Protein AF-A0A4R2MP18-F1 (afdb_monomer)

Secondary structure (DSSP, 8-state):
----HHHHHHHHHHHHHHHHHHHHHHHHHHHHHHHHHHHHIIIIIIIIHHHHHHHHHHHHHHHHHHHHHHT-SSHHHHHHHHHHHHHHHHHHHHHHHHHGGG--SHHHHHHHHHHHHHHHHHHHHHHHHHH-

Radius of gyration: 30.01 Å; Cα contacts (8 Å, |Δi|>4): 71; chains: 1; bounding box: 60×31×96 Å

Foldseek 3Di:
DPDDPVVVVVVVVVVVVVVVVVVVVVVVVVVVVVVVVVCLCCCQVPLLVVLVVQLVVLVVLLVVLLVQLVVPPDPVSNVVSVVSNVVSLVSNVVSLVSNQVSQPDPVSNVVSVVVVVVSVVVVVVSVVSSVD

InterPro domains:
  IPR024478 Chemotaxis methyl-accepting receptor HlyB-like, 4HB MCP domain [PF12729] (2-128)

Mean predicted aligned error: 12.17 Å

Organism: Rubrivivax gelatinosus (NCBI:txid28068)

Nearest PDB structures (foldseek):
  4wpe-assembly1_A-2  TM=6.134E-01  e=4.204E+00  Saccharomyces cerevisiae S288C
  7a0g-assembly1_EEE  TM=5.199E-01  e=4.711E+00  Serratia marcescens
  4mu6-assembly1_A  TM=3.085E-01  e=2.821E+00  Legionella pneumophila subsp. pneumophila str. Philadelphia 1
  6grj-assembly1_C  TM=3.348E-01  e=6.264E+00  Aeromonas hydrophila
  6grj-assembly1_E  TM=3.328E-01  e=7.868E+00  Aeromonas hydrophila

Structure (mmCIF, N/CA/C/O backbone):
data_AF-A0A4R2MP18-F1
#
_entry.id   AF-A0A4R2MP18-F1
#
loop_
_atom_site.group_PDB
_atom_site.id
_atom_site.type_symbol
_atom_site.label_atom_id
_atom_site.label_alt_id
_atom_site.label_comp_id
_atom_site.label_asym_id
_atom_site.label_entity_id
_atom_site.label_seq_id
_atom_site.pdbx_PDB_ins_code
_atom_site.Cartn_x
_atom_site.Cartn_y
_atom_site.Cartn_z
_atom_site.occupancy
_atom_site.B_iso_or_equiv
_atom_site.auth_seq_id
_atom_site.auth_comp_id
_atom_site.auth_asym_id
_atom_site.auth_atom_id
_atom_site.pdbx_PDB_model_num
ATOM 1 N N . MET A 1 1 ? 38.652 8.175 -68.546 1.00 51.78 1 MET A N 1
ATOM 2 C CA . MET A 1 1 ? 38.075 9.471 -68.119 1.00 51.78 1 MET A CA 1
ATOM 3 C C . MET A 1 1 ? 38.685 9.843 -66.765 1.00 51.78 1 MET A C 1
ATOM 5 O O . MET A 1 1 ? 38.401 9.163 -65.790 1.00 51.78 1 MET A O 1
ATOM 9 N N . LYS A 1 2 ? 39.615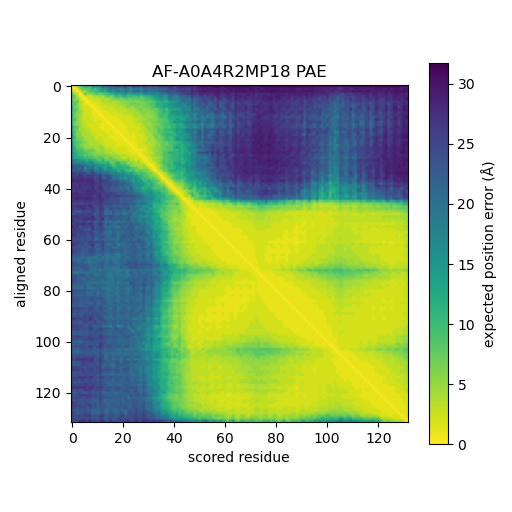 10.815 -66.696 1.00 57.72 2 LYS A N 1
ATOM 10 C CA . LYS A 1 2 ? 40.243 11.230 -65.422 1.00 57.72 2 LYS A CA 1
ATOM 11 C C . LYS A 1 2 ? 39.177 11.931 -64.573 1.00 57.72 2 LYS A C 1
ATOM 13 O O . LYS A 1 2 ? 38.699 12.992 -64.967 1.00 57.72 2 LYS A O 1
ATOM 18 N N . MET A 1 3 ? 38.759 11.326 -63.461 1.00 60.91 3 MET A N 1
ATOM 19 C CA . MET A 1 3 ? 37.788 11.963 -62.569 1.00 60.91 3 MET A CA 1
ATOM 20 C C . MET A 1 3 ? 38.391 13.246 -61.994 1.00 60.91 3 MET A C 1
ATOM 22 O O . MET A 1 3 ? 39.539 13.249 -61.547 1.00 60.91 3 MET A O 1
ATOM 26 N N . LYS A 1 4 ? 37.623 14.341 -62.019 1.00 72.88 4 LYS A N 1
ATOM 27 C CA . LYS A 1 4 ? 38.039 15.606 -61.409 1.00 72.88 4 LYS A CA 1
ATOM 28 C C . LYS A 1 4 ? 38.251 15.369 -59.912 1.00 72.88 4 LYS A C 1
ATOM 30 O O . LYS A 1 4 ? 37.446 14.689 -59.277 1.00 72.88 4 LYS A O 1
ATOM 35 N N . LEU A 1 5 ? 39.319 15.938 -59.354 1.00 76.88 5 LEU A N 1
ATOM 36 C CA . LEU A 1 5 ? 39.692 15.805 -57.939 1.00 76.88 5 LEU A CA 1
ATOM 37 C C . LEU A 1 5 ? 38.499 16.072 -56.997 1.00 76.88 5 LEU A C 1
ATOM 39 O O . LEU A 1 5 ? 38.290 15.335 -56.037 1.00 76.88 5 LEU A O 1
ATOM 43 N N . ALA A 1 6 ? 37.650 17.038 -57.361 1.00 75.56 6 ALA A N 1
ATOM 44 C CA . ALA A 1 6 ? 36.400 17.363 -56.679 1.00 75.56 6 ALA A CA 1
ATOM 45 C C . ALA A 1 6 ? 35.420 16.178 -56.558 1.00 75.56 6 ALA A C 1
ATOM 47 O O . ALA A 1 6 ? 34.845 15.970 -55.496 1.00 75.56 6 ALA A O 1
ATOM 48 N N . THR A 1 7 ? 35.253 15.357 -57.601 1.00 82.38 7 THR A N 1
ATOM 49 C CA . THR A 1 7 ? 34.341 14.199 -57.570 1.00 82.38 7 THR A CA 1
ATOM 50 C C . THR A 1 7 ? 34.864 13.094 -56.654 1.00 82.38 7 THR A C 1
ATOM 52 O O . THR A 1 7 ? 34.085 12.439 -55.966 1.00 82.38 7 THR A O 1
ATOM 55 N N . LYS A 1 8 ? 36.190 12.919 -56.587 1.00 78.81 8 LYS A N 1
ATOM 56 C CA . LYS A 1 8 ? 36.826 11.947 -55.689 1.00 78.81 8 LYS A CA 1
ATOM 57 C C . LYS A 1 8 ? 36.649 12.351 -54.221 1.00 78.81 8 LYS A C 1
ATOM 59 O O . LYS A 1 8 ? 36.237 11.524 -53.413 1.00 78.81 8 LYS A O 1
ATOM 64 N N . LEU A 1 9 ? 36.882 13.626 -53.900 1.00 84.75 9 LEU A N 1
ATOM 65 C CA . LEU A 1 9 ? 36.658 14.187 -52.560 1.00 84.75 9 LEU A CA 1
ATOM 66 C C . LEU A 1 9 ? 35.185 14.111 -52.139 1.00 84.75 9 LEU A C 1
ATOM 68 O O . LEU A 1 9 ? 34.892 13.656 -51.036 1.00 84.75 9 LEU A O 1
ATOM 72 N N . LEU A 1 10 ? 34.262 14.472 -53.036 1.00 87.94 10 LEU A N 1
ATOM 73 C CA . LEU A 1 10 ? 32.827 14.422 -52.755 1.00 87.94 10 LEU A CA 1
ATOM 74 C C . LEU A 1 10 ? 32.342 12.988 -52.485 1.00 87.94 10 LEU A C 1
ATOM 76 O O . LEU A 1 10 ? 31.563 12.773 -51.561 1.00 87.94 10 LEU A O 1
ATOM 80 N N . SER A 1 11 ? 32.845 11.995 -53.228 1.00 82.25 11 SER A N 1
ATOM 81 C CA . SER A 1 11 ? 32.492 10.583 -52.999 1.00 82.25 11 SER A CA 1
ATOM 82 C C . SER A 1 11 ? 32.951 10.062 -51.629 1.00 82.25 11 SER A C 1
ATOM 84 O O . SER A 1 11 ? 32.215 9.331 -50.963 1.00 82.25 11 SER A O 1
ATOM 86 N N . GLY A 1 12 ? 34.135 10.485 -51.170 1.00 85.38 12 GLY A N 1
ATOM 87 C CA . GLY A 1 12 ? 34.644 10.135 -49.844 1.00 85.38 12 GLY A CA 1
ATOM 88 C C . GLY A 1 12 ? 33.819 10.776 -48.731 1.00 85.38 12 GLY A C 1
ATOM 89 O O . GLY A 1 12 ? 33.447 10.103 -47.773 1.00 85.38 12 GLY A O 1
ATOM 90 N N . PHE A 1 13 ? 33.457 12.050 -48.896 1.00 90.12 13 PHE A N 1
ATOM 91 C CA . PHE A 1 13 ? 32.622 12.768 -47.936 1.00 90.12 13 PHE A CA 1
ATOM 92 C C . PHE A 1 13 ? 31.234 12.130 -47.782 1.00 90.12 13 PHE A C 1
ATOM 94 O O . PHE A 1 13 ? 30.809 11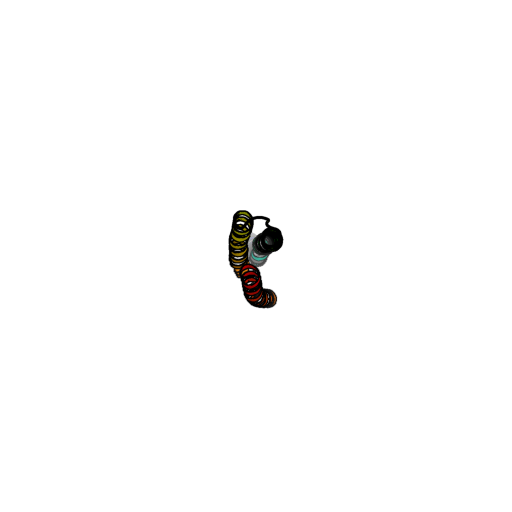.848 -46.665 1.00 90.12 13 PHE A O 1
ATOM 101 N N . ILE A 1 14 ? 30.568 11.807 -48.896 1.00 91.25 14 ILE A N 1
ATOM 102 C CA . ILE A 1 14 ? 29.256 11.140 -48.883 1.00 91.25 14 ILE A CA 1
ATOM 103 C C . ILE A 1 14 ? 29.332 9.784 -48.172 1.00 91.25 14 ILE A C 1
ATOM 105 O O . ILE A 1 14 ? 28.439 9.446 -47.397 1.00 91.25 14 ILE A O 1
ATOM 109 N N . SER A 1 15 ? 30.412 9.030 -48.387 1.00 84.94 15 SER A N 1
ATOM 110 C CA . SER A 1 15 ? 30.611 7.732 -47.733 1.00 84.94 15 SER A CA 1
ATOM 111 C C . SER A 1 15 ? 30.709 7.874 -46.209 1.00 84.94 15 SER A C 1
ATOM 113 O O . SER A 1 15 ? 30.078 7.116 -45.477 1.00 84.94 15 SER A O 1
ATOM 115 N N . ILE A 1 16 ? 31.435 8.883 -45.717 1.00 88.56 16 ILE A N 1
ATOM 116 C CA . ILE A 1 16 ? 31.552 9.167 -44.278 1.00 88.56 16 ILE A CA 1
ATOM 117 C C . ILE A 1 16 ? 30.208 9.630 -43.701 1.00 88.56 16 ILE A C 1
ATOM 119 O O . ILE A 1 16 ? 29.804 9.159 -42.639 1.00 88.56 16 ILE A O 1
ATOM 123 N N . CYS A 1 17 ? 29.480 10.498 -44.408 1.00 90.31 17 CYS A N 1
ATOM 124 C CA . CYS A 1 17 ? 28.145 10.928 -43.992 1.00 90.31 17 CYS A CA 1
ATOM 125 C C . CYS A 1 17 ? 27.163 9.754 -43.892 1.00 90.31 17 CYS A C 1
ATOM 127 O O . CYS A 1 17 ? 26.394 9.688 -42.936 1.00 90.31 17 CYS A O 1
ATOM 129 N N . ALA A 1 18 ? 27.208 8.808 -44.834 1.00 88.69 18 ALA A N 1
ATOM 130 C CA . ALA A 1 18 ? 26.364 7.616 -44.805 1.00 88.69 18 ALA A CA 1
ATOM 131 C C . ALA A 1 18 ? 26.669 6.726 -43.588 1.00 88.69 18 ALA A C 1
ATOM 133 O O . ALA A 1 18 ? 25.750 6.278 -42.905 1.00 88.69 18 ALA A O 1
ATOM 134 N N . LEU A 1 19 ? 27.951 6.528 -43.266 1.00 87.00 19 LEU A N 1
ATOM 135 C CA . LEU A 1 19 ? 28.359 5.807 -42.057 1.00 87.00 19 LEU A CA 1
ATOM 136 C C . LEU A 1 19 ? 27.893 6.534 -40.786 1.00 87.00 19 LEU A C 1
ATOM 138 O O . LEU A 1 19 ? 27.343 5.904 -39.884 1.00 87.00 19 LEU A O 1
ATOM 142 N N . GLY A 1 20 ? 28.035 7.862 -40.740 1.00 85.81 20 GLY A N 1
ATOM 143 C CA . GLY A 1 20 ? 27.530 8.691 -39.643 1.00 85.81 20 GLY A CA 1
ATOM 144 C C . GLY A 1 20 ? 26.013 8.586 -39.465 1.00 85.81 20 GLY A C 1
ATOM 145 O O . GLY A 1 20 ? 25.536 8.473 -38.337 1.00 85.81 20 GLY A O 1
ATOM 146 N N . ALA A 1 21 ? 25.252 8.550 -40.561 1.00 87.69 21 ALA A N 1
ATOM 147 C CA . ALA A 1 21 ? 23.803 8.369 -40.537 1.00 87.69 21 ALA A CA 1
ATOM 148 C C . ALA A 1 21 ? 23.397 6.986 -40.004 1.00 87.69 21 ALA A C 1
ATOM 150 O O . ALA A 1 21 ? 22.470 6.893 -39.202 1.00 87.69 21 ALA A O 1
ATOM 151 N N . LEU A 1 22 ? 24.115 5.922 -40.384 1.00 84.94 22 LEU A N 1
ATOM 152 C CA . LEU A 1 22 ? 23.876 4.569 -39.871 1.00 84.94 22 LEU A CA 1
ATOM 153 C C . LEU A 1 22 ? 24.138 4.481 -38.364 1.00 84.94 22 LEU A C 1
ATOM 155 O O . LEU A 1 22 ? 23.288 3.990 -37.622 1.00 84.94 22 LEU A O 1
ATOM 159 N N . VAL A 1 23 ? 25.276 5.005 -37.899 1.00 82.44 23 VAL A N 1
ATOM 160 C CA . VAL A 1 23 ? 25.614 5.037 -36.466 1.00 82.44 23 VAL A CA 1
ATOM 161 C C . VAL A 1 23 ? 24.617 5.898 -35.688 1.00 82.44 23 VAL A C 1
ATOM 163 O O . VAL A 1 23 ? 24.175 5.494 -34.615 1.00 82.44 23 VAL A O 1
ATOM 166 N N . SER A 1 24 ? 24.192 7.037 -36.241 1.00 79.12 24 SER A N 1
ATOM 167 C CA . SER A 1 24 ? 23.171 7.898 -35.625 1.00 79.12 24 SER A CA 1
ATOM 168 C C . SER A 1 24 ? 21.812 7.200 -35.543 1.00 79.12 24 SER A C 1
ATOM 170 O O . SER A 1 24 ? 21.149 7.279 -34.515 1.00 79.12 24 SER A O 1
ATOM 172 N N . ALA A 1 25 ? 21.406 6.459 -36.579 1.00 78.69 25 ALA A N 1
ATOM 173 C CA . ALA A 1 25 ? 20.165 5.688 -36.574 1.00 78.69 25 ALA A CA 1
ATOM 174 C C . ALA A 1 25 ? 20.190 4.555 -35.534 1.00 78.69 25 ALA A C 1
ATOM 176 O O . ALA A 1 25 ? 19.200 4.345 -34.833 1.00 78.69 25 ALA A O 1
ATOM 177 N N . VAL A 1 26 ? 21.321 3.853 -35.398 1.00 77.69 26 VAL A N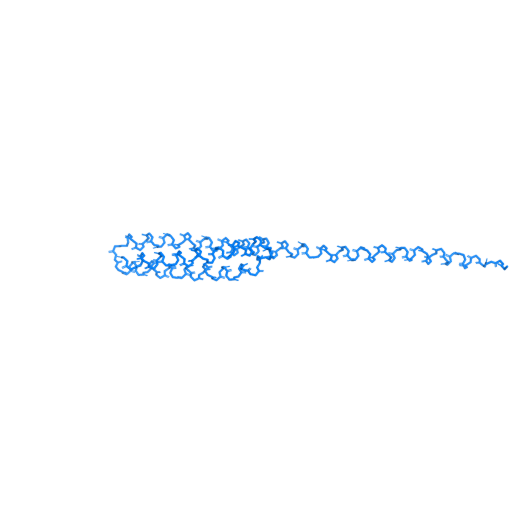 1
ATOM 178 C CA . VAL A 1 26 ? 21.519 2.849 -34.341 1.00 77.69 26 VAL A CA 1
ATOM 179 C C . VAL A 1 26 ? 21.505 3.510 -32.962 1.00 77.69 26 VAL A C 1
ATOM 181 O O . VAL A 1 26 ? 20.817 3.023 -32.073 1.00 77.69 26 VAL A O 1
ATOM 184 N N . GLY A 1 27 ? 22.182 4.649 -32.793 1.00 70.44 27 GLY A N 1
ATOM 185 C CA . GLY A 1 27 ? 22.189 5.418 -31.548 1.00 70.44 27 GLY A CA 1
ATOM 186 C C . GLY A 1 27 ? 20.792 5.877 -31.127 1.00 70.44 27 GLY A C 1
ATOM 187 O O . GLY A 1 27 ? 20.413 5.677 -29.977 1.00 70.44 27 GLY A O 1
ATOM 188 N N . ILE A 1 28 ? 19.998 6.417 -32.058 1.00 73.88 28 ILE A N 1
ATOM 189 C CA . ILE A 1 28 ? 18.606 6.831 -31.817 1.00 73.88 28 ILE A CA 1
ATOM 190 C C . ILE A 1 28 ? 17.733 5.624 -31.466 1.00 73.88 28 ILE A C 1
ATOM 192 O O . ILE A 1 28 ? 16.967 5.696 -30.509 1.00 73.88 28 ILE A O 1
ATOM 196 N N . ARG A 1 29 ? 17.866 4.501 -32.188 1.00 67.94 29 ARG A N 1
ATOM 197 C CA . ARG A 1 29 ? 17.128 3.270 -31.863 1.00 67.94 29 ARG A CA 1
ATOM 198 C C . ARG A 1 29 ? 17.475 2.753 -30.470 1.00 67.94 29 ARG A C 1
ATOM 200 O O . ARG A 1 29 ? 16.571 2.387 -29.738 1.00 67.94 29 ARG A O 1
ATOM 207 N N . ASN A 1 30 ? 18.751 2.771 -30.090 1.00 59.19 30 ASN A N 1
ATOM 208 C CA . ASN A 1 30 ? 19.190 2.301 -28.778 1.00 59.19 30 ASN A CA 1
ATOM 209 C C . ASN A 1 30 ? 18.773 3.262 -27.648 1.00 59.19 30 ASN A C 1
ATOM 211 O O . ASN A 1 30 ? 18.404 2.818 -26.566 1.00 59.19 30 ASN A O 1
ATOM 215 N N . MET A 1 31 ? 18.770 4.575 -27.906 1.00 55.25 31 MET A N 1
ATOM 216 C CA . MET A 1 31 ? 18.235 5.587 -26.987 1.00 55.25 31 MET A CA 1
ATOM 217 C C . MET A 1 31 ? 16.712 5.492 -26.829 1.00 55.25 31 MET A C 1
ATOM 219 O O . MET A 1 31 ? 16.217 5.689 -25.723 1.00 55.25 31 MET A O 1
ATOM 223 N N . ALA A 1 32 ? 15.975 5.120 -27.882 1.00 55.84 32 ALA A N 1
ATOM 224 C CA . ALA A 1 32 ? 14.538 4.855 -27.795 1.00 55.84 32 ALA A CA 1
ATOM 225 C C . ALA A 1 32 ? 14.229 3.653 -26.882 1.00 55.84 32 ALA A C 1
ATOM 227 O O . ALA A 1 32 ? 13.270 3.706 -26.119 1.00 55.84 32 ALA A O 1
ATOM 228 N N . THR A 1 33 ? 15.082 2.621 -26.873 1.00 52.38 33 THR A N 1
ATOM 229 C CA . THR A 1 33 ? 14.975 1.495 -25.928 1.00 52.38 33 THR A CA 1
ATOM 230 C C . THR A 1 33 ? 15.382 1.877 -24.495 1.00 52.38 33 THR A C 1
ATOM 232 O O . THR A 1 33 ? 14.853 1.318 -23.540 1.00 52.38 33 THR A O 1
ATOM 235 N N . MET A 1 34 ? 16.300 2.838 -24.313 1.00 46.16 34 MET A N 1
ATOM 236 C CA . MET A 1 34 ? 16.704 3.335 -22.982 1.00 46.16 34 MET A CA 1
ATOM 237 C C . MET A 1 34 ? 15.699 4.311 -22.354 1.00 46.16 34 MET A C 1
ATOM 239 O O . MET A 1 34 ? 15.622 4.401 -21.129 1.00 46.16 34 MET A O 1
ATOM 243 N N . HIS A 1 35 ? 14.913 5.033 -23.156 1.00 45.97 35 HIS A N 1
ATOM 244 C CA . HIS A 1 35 ? 13.871 5.920 -22.630 1.00 45.97 35 HIS A CA 1
ATOM 245 C C . HIS A 1 35 ? 12.786 5.124 -21.883 1.00 45.97 35 HIS A C 1
ATOM 247 O O . HIS A 1 35 ? 12.280 5.562 -20.854 1.00 45.97 35 HIS A O 1
ATOM 253 N N . GLU A 1 36 ? 12.538 3.884 -22.313 1.00 50.12 36 GLU A N 1
ATOM 254 C CA . GLU A 1 36 ? 11.619 2.964 -21.646 1.00 50.12 36 GLU A CA 1
ATOM 255 C C . GLU A 1 36 ? 12.127 2.473 -20.277 1.00 50.12 36 GLU A C 1
ATOM 257 O O . GLU A 1 36 ? 11.312 2.077 -19.453 1.00 50.12 36 GLU A O 1
ATOM 262 N N . SER A 1 37 ? 13.436 2.498 -19.980 1.00 48.31 37 SER A N 1
ATOM 263 C CA . SER A 1 37 ? 13.956 2.022 -18.684 1.00 48.31 37 SER A CA 1
ATOM 264 C C . SER A 1 37 ? 13.971 3.097 -17.591 1.00 48.31 37 SER A C 1
ATOM 266 O O . SER A 1 37 ? 13.874 2.757 -16.413 1.00 48.31 37 SER A O 1
ATOM 268 N N . THR A 1 38 ? 14.035 4.383 -17.956 1.00 45.97 38 THR A N 1
ATOM 269 C CA . THR A 1 38 ? 14.085 5.495 -16.984 1.00 45.97 38 THR A CA 1
ATOM 270 C C . THR A 1 38 ? 12.694 5.861 -16.462 1.00 45.97 38 THR A C 1
ATOM 272 O O . THR A 1 38 ? 12.508 5.974 -15.250 1.00 45.97 38 THR A O 1
ATOM 275 N N . ASP A 1 39 ? 11.695 5.940 -17.347 1.00 51.09 39 ASP A N 1
ATOM 276 C CA . ASP A 1 39 ? 10.295 6.145 -16.942 1.00 51.09 39 ASP A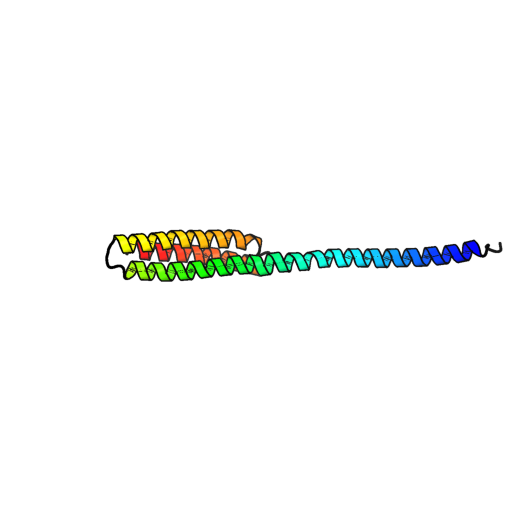 CA 1
ATOM 277 C C . ASP A 1 39 ? 9.740 4.914 -16.219 1.00 51.09 39 ASP A C 1
ATOM 279 O O . ASP A 1 39 ? 8.986 5.032 -15.252 1.00 51.09 39 ASP A O 1
ATOM 283 N N . ARG A 1 40 ? 10.182 3.715 -16.623 1.00 53.16 40 ARG A N 1
ATOM 284 C CA . ARG A 1 40 ? 9.835 2.473 -15.933 1.00 53.16 40 ARG A CA 1
ATOM 285 C C . ARG A 1 40 ? 10.427 2.451 -14.520 1.00 53.16 40 ARG A C 1
ATOM 287 O O . ARG A 1 40 ? 9.688 2.143 -13.602 1.00 53.16 40 ARG A O 1
ATOM 294 N N . MET A 1 41 ? 11.669 2.886 -14.291 1.00 52.94 41 MET A N 1
ATOM 295 C CA . MET A 1 41 ? 12.215 3.024 -12.926 1.00 52.94 41 MET A CA 1
ATOM 296 C C . MET A 1 41 ? 11.436 4.030 -12.064 1.00 52.94 41 MET A C 1
ATOM 298 O O . MET A 1 41 ? 11.095 3.727 -10.925 1.00 52.94 41 MET A O 1
ATOM 302 N N . TYR A 1 42 ? 11.126 5.224 -12.577 1.00 51.03 42 TYR A N 1
ATOM 303 C CA . TYR A 1 42 ? 10.435 6.241 -11.773 1.00 51.03 42 TYR A CA 1
ATOM 304 C C . TYR A 1 42 ? 8.980 5.850 -11.465 1.00 51.03 42 TYR A C 1
ATOM 306 O O . TYR A 1 42 ? 8.547 5.898 -10.313 1.00 51.03 42 TYR A O 1
ATOM 314 N N . SER A 1 43 ? 8.219 5.420 -12.473 1.00 54.75 43 SER A N 1
ATOM 315 C CA . SER A 1 43 ? 6.805 5.079 -12.298 1.00 54.75 43 SER A CA 1
ATOM 316 C C . SER A 1 43 ? 6.582 3.704 -11.664 1.00 54.75 43 SER A C 1
ATOM 318 O O . SER A 1 43 ? 5.637 3.561 -10.894 1.00 54.75 43 SER A O 1
ATOM 320 N N . PHE A 1 44 ? 7.423 2.698 -11.930 1.00 59.28 44 PHE A N 1
ATOM 321 C CA . PHE A 1 44 ? 7.255 1.377 -11.310 1.00 59.28 44 PHE A CA 1
ATOM 322 C C . PHE A 1 44 ? 7.857 1.324 -9.911 1.00 59.28 44 PHE A C 1
ATOM 324 O O . PHE A 1 44 ? 7.155 0.937 -8.974 1.00 59.28 44 PHE A O 1
ATOM 331 N N . ASP A 1 45 ? 9.113 1.743 -9.740 1.00 62.38 45 ASP A N 1
ATOM 332 C CA . ASP A 1 45 ? 9.800 1.510 -8.468 1.00 62.38 45 ASP A CA 1
ATOM 333 C C . ASP A 1 45 ? 9.435 2.543 -7.408 1.00 62.38 45 ASP A C 1
ATOM 335 O O . ASP A 1 45 ? 9.415 2.189 -6.237 1.00 62.38 45 ASP A O 1
ATOM 339 N N . LEU A 1 46 ? 9.114 3.796 -7.757 1.00 69.19 46 LEU A N 1
ATOM 340 C CA . LEU A 1 46 ? 8.754 4.795 -6.739 1.00 69.19 46 LEU A CA 1
ATOM 341 C C . LEU A 1 46 ? 7.252 4.864 -6.483 1.00 69.19 46 LEU A C 1
ATOM 343 O O . LEU A 1 46 ? 6.856 4.856 -5.320 1.00 69.19 46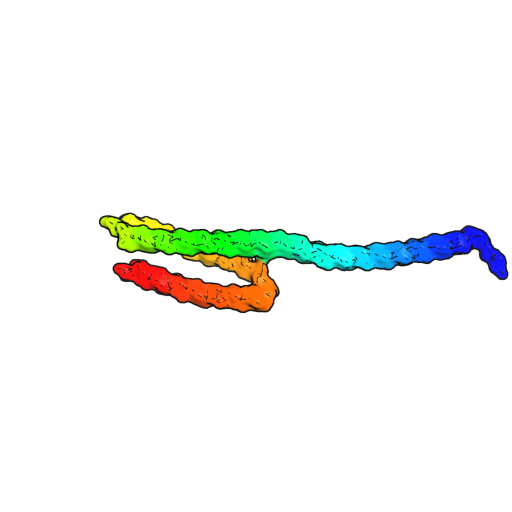 LEU A O 1
ATOM 347 N N . LEU A 1 47 ? 6.402 4.905 -7.514 1.00 77.00 47 LEU A N 1
ATOM 348 C CA . LEU A 1 47 ? 4.948 4.968 -7.294 1.00 77.00 47 LEU A CA 1
ATOM 349 C C . LEU A 1 47 ? 4.389 3.617 -6.839 1.00 77.00 47 LEU A C 1
ATOM 351 O O . LEU A 1 47 ? 3.618 3.577 -5.881 1.00 77.00 47 LEU A O 1
ATOM 355 N N . GLY A 1 48 ? 4.826 2.509 -7.449 1.00 78.81 48 GLY A N 1
ATOM 356 C CA . GLY A 1 48 ? 4.425 1.162 -7.031 1.00 78.81 48 GLY A CA 1
ATOM 357 C C . GLY A 1 48 ? 4.830 0.873 -5.586 1.00 78.81 48 GLY A C 1
ATOM 358 O O . GLY A 1 48 ? 4.005 0.428 -4.781 1.00 78.81 48 GLY A O 1
ATOM 359 N N . LEU A 1 49 ? 6.069 1.217 -5.218 1.00 81.88 49 LEU A N 1
ATOM 360 C CA . LEU A 1 49 ? 6.550 1.113 -3.840 1.00 81.88 49 LEU A CA 1
ATOM 361 C C . LEU A 1 49 ? 5.821 2.070 -2.896 1.00 81.88 49 LEU A C 1
ATOM 363 O O . LEU A 1 49 ? 5.476 1.668 -1.788 1.00 81.88 49 LEU A O 1
ATOM 367 N N . SER A 1 50 ? 5.573 3.312 -3.315 1.00 84.62 50 SER A N 1
ATOM 368 C CA . SER A 1 50 ? 4.865 4.310 -2.509 1.00 84.62 50 SER A CA 1
ATOM 369 C C . SER A 1 50 ? 3.456 3.834 -2.163 1.00 84.62 50 SER A C 1
ATOM 371 O O . SER A 1 50 ? 3.126 3.720 -0.985 1.00 84.62 50 SER A O 1
ATOM 373 N N . HIS A 1 51 ? 2.657 3.439 -3.157 1.00 87.69 51 HIS A N 1
ATOM 374 C CA . HIS A 1 51 ? 1.304 2.929 -2.925 1.00 87.69 51 HIS A CA 1
ATOM 375 C C . HIS A 1 51 ? 1.305 1.655 -2.073 1.00 87.69 51 HIS A C 1
ATOM 377 O O . HIS A 1 51 ? 0.504 1.527 -1.148 1.00 87.69 51 HIS A O 1
ATOM 383 N N . THR A 1 52 ? 2.248 0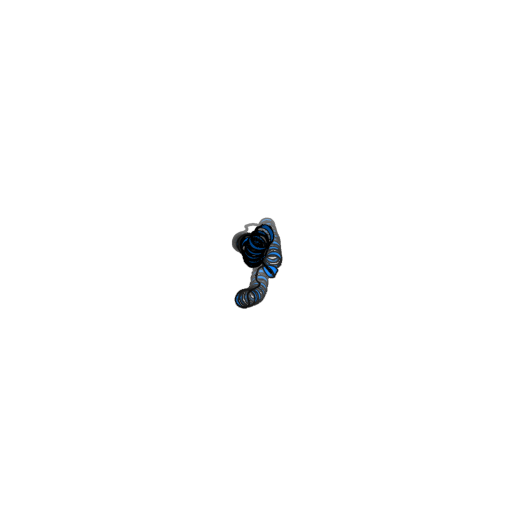.739 -2.312 1.00 87.31 52 THR A N 1
ATOM 384 C CA . THR A 1 52 ? 2.392 -0.476 -1.493 1.00 87.31 52 THR A CA 1
ATOM 385 C C . THR A 1 52 ? 2.739 -0.138 -0.038 1.00 87.31 52 THR A C 1
ATOM 387 O O . THR A 1 52 ? 2.167 -0.706 0.896 1.00 87.31 52 THR A O 1
ATOM 390 N N . LYS A 1 53 ? 3.644 0.821 0.183 1.00 85.69 53 LYS A N 1
ATOM 391 C CA . LYS A 1 53 ? 4.030 1.291 1.517 1.00 85.69 53 LYS A CA 1
ATOM 392 C C . LYS A 1 53 ? 2.867 1.977 2.230 1.00 85.69 53 LYS A C 1
ATOM 394 O O . LYS A 1 53 ? 2.624 1.680 3.398 1.00 85.69 53 LYS A O 1
ATOM 399 N N . GLU A 1 54 ? 2.137 2.849 1.542 1.00 89.69 54 GLU A N 1
ATOM 400 C CA . GLU A 1 54 ? 0.952 3.516 2.085 1.00 89.69 54 GLU A CA 1
ATOM 401 C C . GLU A 1 54 ? -0.137 2.501 2.455 1.00 89.69 54 GLU A C 1
ATOM 403 O O . GLU A 1 54 ? -0.699 2.570 3.550 1.00 89.69 54 GLU A O 1
ATOM 408 N N . ALA A 1 55 ? -0.392 1.493 1.615 1.00 90.19 55 ALA A N 1
ATOM 409 C CA . ALA A 1 55 ? -1.296 0.394 1.956 1.00 90.19 55 ALA A CA 1
ATOM 410 C C . ALA A 1 55 ? -0.853 -0.324 3.247 1.00 90.19 55 ALA A C 1
ATOM 412 O O . ALA A 1 55 ? -1.660 -0.525 4.156 1.00 90.19 55 ALA A O 1
ATOM 413 N N . ASN A 1 56 ? 0.438 -0.636 3.383 1.00 86.88 56 ASN A N 1
ATOM 414 C CA . ASN A 1 56 ? 0.967 -1.293 4.578 1.00 86.88 56 ASN A CA 1
ATOM 415 C C . ASN A 1 56 ? 0.848 -0.426 5.849 1.00 86.88 56 ASN A C 1
ATOM 417 O O . ASN A 1 56 ? 0.502 -0.925 6.920 1.00 86.88 56 ASN A O 1
ATOM 421 N N . ILE A 1 57 ? 1.073 0.887 5.749 1.00 92.62 57 ILE A N 1
ATOM 422 C CA . ILE A 1 57 ? 0.865 1.818 6.872 1.00 92.62 57 ILE A CA 1
ATOM 423 C C . ILE A 1 57 ? -0.602 1.797 7.321 1.00 92.62 57 ILE A C 1
ATOM 425 O O . ILE A 1 57 ? -0.889 1.704 8.517 1.00 92.62 57 ILE A O 1
ATOM 429 N N . ASN A 1 58 ? -1.541 1.823 6.373 1.00 89.88 58 ASN A N 1
ATOM 430 C CA . ASN A 1 58 ? -2.966 1.774 6.692 1.00 89.88 58 ASN A CA 1
ATOM 431 C C . ASN A 1 58 ? -3.374 0.431 7.337 1.00 89.88 58 ASN A C 1
ATOM 433 O O . ASN A 1 58 ? -4.193 0.438 8.256 1.00 89.88 58 ASN A O 1
ATOM 437 N N . LEU A 1 59 ? -2.759 -0.697 6.955 1.00 89.31 59 LEU A N 1
ATOM 438 C CA . LEU A 1 59 ? -2.928 -1.998 7.634 1.00 89.31 59 LEU A CA 1
ATOM 439 C C . LEU A 1 59 ? -2.485 -1.969 9.104 1.00 89.31 59 LEU A C 1
ATOM 441 O O . LEU A 1 59 ? -3.173 -2.493 9.991 1.00 89.31 59 LEU A O 1
ATOM 445 N N . LEU A 1 60 ? -1.350 -1.330 9.391 1.00 91.19 60 LEU A N 1
ATOM 446 C CA . LEU A 1 60 ? -0.882 -1.149 10.767 1.00 91.19 60 LEU A CA 1
ATOM 447 C C . LEU A 1 60 ? -1.855 -0.285 11.575 1.00 91.19 60 LEU A C 1
ATOM 449 O O . LEU A 1 60 ? -2.135 -0.594 12.738 1.00 91.19 60 LEU A O 1
ATOM 453 N N . TYR A 1 61 ? -2.413 0.760 10.959 1.00 93.12 61 TYR A N 1
ATOM 454 C CA . TYR A 1 61 ? -3.441 1.580 11.592 1.00 93.12 61 TYR A CA 1
ATOM 455 C C . TYR A 1 61 ? -4.729 0.805 11.845 1.00 93.12 61 TYR A C 1
ATOM 457 O O . TYR A 1 61 ? -5.228 0.880 12.961 1.00 93.12 61 TYR A O 1
ATOM 465 N N . ILE A 1 62 ? -5.219 -0.007 10.905 1.00 93.00 62 ILE A N 1
ATOM 466 C CA . ILE A 1 62 ? -6.362 -0.905 11.150 1.00 93.00 62 ILE A CA 1
ATOM 467 C C . ILE A 1 62 ? -6.107 -1.761 12.388 1.00 93.00 62 ILE A C 1
ATOM 469 O O . ILE A 1 62 ? -6.919 -1.781 13.308 1.00 93.00 62 ILE A O 1
ATOM 473 N N . SER A 1 63 ? -4.944 -2.408 12.450 1.00 88.56 63 SER A N 1
ATOM 474 C CA . SER A 1 63 ? -4.581 -3.279 13.569 1.00 88.56 63 SER A CA 1
ATOM 475 C C . SER A 1 63 ? -4.544 -2.527 14.904 1.00 88.56 63 SER A C 1
ATOM 477 O O . SER A 1 63 ? -4.963 -3.058 15.933 1.00 88.56 63 SER A O 1
ATOM 479 N N . ARG A 1 64 ? -4.044 -1.285 14.906 1.00 94.25 64 ARG A N 1
ATOM 480 C CA . ARG A 1 64 ? -4.036 -0.419 16.093 1.00 94.25 64 ARG A CA 1
ATOM 481 C C . ARG A 1 64 ? -5.447 -0.014 16.506 1.00 94.25 64 ARG A C 1
ATOM 483 O O . ARG A 1 64 ? -5.777 -0.126 17.679 1.00 94.25 64 ARG A O 1
ATOM 490 N N . GLU A 1 65 ? -6.264 0.451 15.569 1.00 95.75 65 GLU A N 1
ATOM 491 C CA . GLU A 1 65 ? -7.611 0.931 15.875 1.00 95.75 65 GLU A CA 1
ATOM 492 C C . GLU A 1 65 ? -8.553 -0.214 16.270 1.00 95.75 65 GLU A C 1
ATOM 494 O O . GLU A 1 65 ? -9.390 -0.025 17.143 1.00 95.75 65 GLU A O 1
ATOM 499 N N . LEU A 1 66 ? -8.359 -1.427 15.743 1.00 94.12 66 LEU A N 1
ATOM 500 C CA . LEU A 1 66 ? -9.052 -2.618 16.242 1.00 94.12 66 LEU A CA 1
ATOM 501 C C . LEU A 1 66 ? -8.704 -2.899 17.706 1.00 94.12 66 LEU A C 1
ATOM 503 O O . LEU A 1 66 ? -9.601 -3.132 18.509 1.00 94.12 66 LEU A O 1
ATOM 507 N N . ARG A 1 67 ? -7.423 -2.813 18.091 1.00 93.19 67 ARG A N 1
ATOM 508 C CA . ARG A 1 67 ? -7.030 -2.931 19.506 1.00 93.19 67 ARG A CA 1
ATOM 509 C C . ARG A 1 67 ? -7.645 -1.825 20.363 1.00 93.19 67 ARG A C 1
ATOM 511 O O . ARG A 1 67 ? -8.106 -2.114 21.460 1.00 93.19 67 ARG A O 1
ATOM 518 N N . ASN A 1 68 ? -7.697 -0.591 19.862 1.00 94.56 68 ASN A N 1
ATOM 519 C CA . ASN A 1 68 ? -8.359 0.513 20.562 1.00 94.56 68 ASN A CA 1
ATOM 520 C C . ASN A 1 68 ? -9.860 0.248 20.743 1.00 94.56 68 ASN A C 1
ATOM 522 O O . ASN A 1 68 ? -10.390 0.522 21.811 1.00 94.56 68 ASN A O 1
ATOM 526 N N . ALA A 1 69 ? -10.533 -0.308 19.731 1.00 94.56 69 ALA A N 1
ATOM 527 C CA . ALA A 1 69 ? -11.945 -0.667 19.810 1.00 94.56 69 ALA A CA 1
ATOM 528 C C . ALA A 1 69 ? -12.199 -1.778 20.842 1.00 94.56 69 ALA A C 1
ATOM 530 O O . ALA A 1 69 ? -13.165 -1.695 21.594 1.00 94.56 69 ALA A O 1
ATOM 531 N N . LEU A 1 70 ? -11.317 -2.782 20.911 1.00 92.56 70 LEU A N 1
ATOM 532 C CA . LEU A 1 70 ? -11.401 -3.881 21.882 1.00 92.56 70 LEU A CA 1
ATOM 533 C C . LEU A 1 70 ? -11.138 -3.432 23.328 1.00 92.56 70 LEU A C 1
ATOM 535 O O . LEU A 1 70 ? -11.677 -4.021 24.258 1.00 92.56 70 LEU A O 1
ATOM 539 N N . LEU A 1 71 ? -10.298 -2.413 23.519 1.00 94.88 71 LEU A N 1
ATOM 540 C CA . LEU A 1 71 ? -9.927 -1.879 24.835 1.00 94.88 71 LEU A CA 1
ATOM 541 C C . LEU A 1 71 ? -10.745 -0.641 25.240 1.00 94.88 71 LEU A C 1
ATOM 543 O O . LEU A 1 71 ? -10.469 -0.040 26.278 1.00 94.88 71 LEU A O 1
ATOM 547 N N . ALA A 1 72 ? -11.709 -0.226 24.417 1.00 95.56 72 ALA A N 1
ATOM 548 C CA . ALA A 1 72 ? -12.514 0.962 24.661 1.00 95.56 72 ALA A CA 1
ATOM 549 C C . ALA A 1 72 ? -13.355 0.807 25.935 1.00 95.56 72 ALA A C 1
ATOM 551 O O . ALA A 1 72 ? -13.979 -0.229 26.160 1.00 95.56 72 ALA A O 1
ATOM 552 N N . SER A 1 73 ? -13.413 1.861 26.753 1.00 93.31 73 SER A N 1
ATOM 553 C CA . SER A 1 73 ? -14.204 1.868 27.991 1.00 93.31 73 SER A CA 1
ATOM 554 C C . SER A 1 73 ? -15.626 2.402 27.801 1.00 93.31 73 SER A C 1
ATOM 556 O O . SER A 1 73 ? -16.426 2.361 28.734 1.00 93.31 73 SER A O 1
ATOM 558 N N . SER A 1 74 ? -15.959 2.887 26.600 1.00 95.62 74 SER A N 1
ATOM 559 C CA . SER A 1 74 ? -17.310 3.298 26.221 1.00 95.62 74 SER A CA 1
ATOM 560 C C . SER A 1 74 ? -17.646 2.910 24.781 1.00 95.62 74 SER A C 1
ATOM 562 O O . SER A 1 74 ? -16.768 2.761 23.925 1.00 95.62 74 SER A O 1
ATOM 564 N N . GLU A 1 75 ? -18.943 2.792 24.498 1.00 92.69 75 GLU A N 1
ATOM 565 C CA . GLU A 1 75 ? -19.450 2.514 23.152 1.00 92.69 75 GLU A CA 1
ATOM 566 C C . GLU A 1 75 ? -19.082 3.625 22.158 1.00 92.69 75 GLU A C 1
ATOM 568 O O . GLU A 1 75 ? -18.743 3.349 21.010 1.00 92.69 75 GLU A O 1
ATOM 573 N N . GLU A 1 76 ? -19.040 4.874 22.619 1.00 94.94 76 GLU A N 1
ATOM 574 C CA . GLU A 1 76 ? -18.620 6.022 21.816 1.00 94.94 76 GLU A CA 1
ATOM 575 C C . GLU A 1 76 ? -17.140 5.925 21.405 1.00 94.94 76 GLU A C 1
ATOM 577 O O . GLU A 1 76 ? -16.798 6.113 20.235 1.00 94.94 76 GLU A O 1
ATOM 582 N N . GLN A 1 77 ? -16.254 5.539 22.334 1.00 93.75 77 GLN A N 1
ATOM 583 C CA . GLN A 1 77 ? -14.838 5.298 22.033 1.00 93.75 77 GLN A CA 1
ATOM 584 C C . GLN A 1 77 ? -14.652 4.114 21.077 1.00 93.75 77 GLN A C 1
ATOM 586 O O . GLN A 1 77 ? -13.850 4.202 20.140 1.00 93.75 77 GLN A O 1
ATOM 591 N N . ARG A 1 78 ? -15.415 3.029 21.275 1.00 95.06 78 ARG A N 1
ATOM 592 C CA . ARG A 1 78 ? -15.419 1.866 20.376 1.00 95.06 78 ARG A CA 1
ATOM 593 C C . ARG A 1 78 ? -15.854 2.279 18.971 1.00 95.06 78 ARG A C 1
ATOM 595 O O . ARG A 1 78 ? -15.148 1.988 18.008 1.00 95.06 78 ARG A O 1
ATOM 602 N N . GLY A 1 79 ? -16.961 3.010 18.851 1.00 94.81 79 GLY A N 1
ATOM 603 C CA . GLY A 1 79 ? -17.484 3.510 17.579 1.00 94.81 79 GLY A CA 1
ATOM 604 C C . GLY A 1 79 ? -16.489 4.407 16.842 1.00 94.81 79 GLY A C 1
ATOM 605 O O . GLY A 1 79 ? -16.235 4.202 15.655 1.00 94.81 79 GLY A O 1
ATOM 606 N N . ALA A 1 80 ? -15.848 5.344 17.547 1.00 95.88 80 ALA A N 1
ATOM 607 C CA . ALA A 1 80 ? -14.832 6.219 16.963 1.00 95.88 80 ALA A CA 1
ATOM 608 C C . ALA A 1 80 ? -13.599 5.445 16.458 1.00 95.88 80 ALA A C 1
ATOM 610 O O . ALA A 1 80 ? -13.052 5.763 15.398 1.00 95.88 80 ALA A O 1
ATOM 611 N N . ALA A 1 81 ? -13.155 4.420 17.191 1.00 95.38 81 ALA A N 1
ATOM 612 C CA . ALA A 1 81 ? -12.070 3.548 16.751 1.00 95.38 81 ALA A CA 1
ATOM 613 C C . ALA A 1 81 ? -12.469 2.740 15.502 1.00 95.38 81 ALA A C 1
ATOM 615 O O . ALA A 1 81 ? -11.714 2.700 14.530 1.00 95.38 81 ALA A O 1
ATOM 616 N N . LEU A 1 82 ? -13.679 2.173 15.472 1.00 95.56 82 LEU A N 1
ATOM 617 C CA . LEU A 1 82 ? -14.178 1.411 14.324 1.00 95.56 82 LEU A CA 1
ATOM 618 C C . LEU A 1 82 ? -14.346 2.264 13.057 1.00 95.56 82 LEU A C 1
ATOM 620 O O . LEU A 1 82 ? -13.945 1.813 11.984 1.00 95.56 82 LEU A O 1
ATOM 624 N N . GLN A 1 83 ? -14.798 3.516 13.174 1.00 96.00 83 GLN A N 1
ATOM 625 C CA . GLN A 1 83 ? -14.833 4.448 12.037 1.00 96.00 83 GLN A CA 1
ATOM 626 C C . GLN A 1 83 ? -13.440 4.687 11.438 1.00 96.00 83 GLN A C 1
ATOM 628 O O . GLN A 1 83 ? -13.275 4.770 10.218 1.00 96.00 83 GLN A O 1
ATOM 633 N N . LYS A 1 84 ? -12.400 4.769 12.278 1.00 95.31 84 LYS A N 1
ATOM 634 C CA . LYS A 1 84 ? -11.019 4.868 11.784 1.00 95.31 84 LYS A CA 1
ATOM 635 C C . LYS A 1 84 ? -10.580 3.582 11.089 1.00 95.31 84 LYS A C 1
ATOM 637 O O . LYS A 1 84 ? -9.830 3.663 10.117 1.00 95.31 84 LYS A O 1
ATOM 642 N N . VAL A 1 85 ? -11.036 2.413 11.548 1.00 95.56 85 VAL A N 1
ATOM 643 C CA . VAL A 1 85 ? -10.801 1.151 10.833 1.00 95.56 85 VAL A CA 1
ATOM 644 C C . VAL A 1 85 ? -11.408 1.219 9.428 1.00 95.56 85 VAL A C 1
ATOM 646 O O . VAL A 1 85 ? -10.691 0.945 8.471 1.00 95.56 85 VAL A O 1
ATOM 649 N N . ASP A 1 86 ? -12.663 1.657 9.280 1.00 95.06 86 ASP A N 1
ATOM 650 C CA . ASP A 1 86 ? -13.324 1.784 7.966 1.00 95.06 86 ASP A CA 1
ATOM 651 C C . ASP A 1 86 ? -12.578 2.725 7.017 1.00 95.06 86 ASP A C 1
ATOM 653 O O . ASP A 1 86 ? -12.326 2.399 5.849 1.00 95.06 86 ASP A O 1
ATOM 657 N N . ALA A 1 87 ? -12.163 3.883 7.534 1.00 93.50 87 ALA A N 1
ATOM 658 C CA . ALA A 1 87 ? -11.391 4.845 6.761 1.00 93.50 87 ALA A CA 1
ATOM 659 C C . ALA A 1 87 ? -10.065 4.239 6.271 1.00 93.50 87 ALA A C 1
ATOM 661 O O . ALA A 1 87 ? -9.680 4.431 5.118 1.00 93.50 87 ALA A O 1
ATOM 662 N N . ASN A 1 88 ? -9.368 3.482 7.122 1.00 92.56 88 ASN A N 1
ATOM 663 C CA . ASN A 1 88 ? -8.103 2.857 6.747 1.00 92.56 88 ASN A CA 1
ATOM 664 C C . ASN A 1 88 ? -8.295 1.659 5.804 1.00 92.56 88 ASN A C 1
ATOM 666 O O . ASN A 1 88 ? -7.508 1.526 4.872 1.00 92.56 88 ASN A O 1
ATOM 670 N N . LEU A 1 89 ? -9.351 0.847 5.955 1.00 93.56 89 LEU A N 1
ATOM 671 C CA . LEU A 1 89 ? -9.702 -0.208 4.987 1.00 93.56 89 LEU A CA 1
ATOM 672 C C . LEU A 1 89 ? -9.916 0.380 3.586 1.00 93.56 89 LEU A C 1
ATOM 674 O O . LEU A 1 89 ? -9.377 -0.127 2.600 1.00 93.56 89 LEU A O 1
ATOM 678 N N . THR A 1 90 ? -10.635 1.502 3.508 1.00 93.06 90 THR A N 1
ATOM 679 C CA . THR A 1 90 ? -10.852 2.230 2.251 1.00 93.06 90 THR A CA 1
ATOM 680 C C . THR A 1 90 ? -9.530 2.707 1.645 1.00 93.06 90 THR A C 1
ATOM 682 O O . THR A 1 90 ? -9.297 2.518 0.451 1.00 93.06 90 THR A O 1
ATOM 685 N N . ARG A 1 91 ? -8.622 3.266 2.459 1.00 91.75 91 ARG A N 1
ATOM 686 C CA . ARG A 1 91 ? -7.296 3.719 1.999 1.00 91.75 91 ARG A CA 1
ATOM 687 C C . ARG A 1 91 ? -6.403 2.581 1.517 1.00 91.75 91 ARG A C 1
ATOM 689 O O . ARG A 1 91 ? -5.686 2.767 0.535 1.00 91.75 91 ARG A O 1
ATOM 696 N N . VAL A 1 92 ? -6.435 1.416 2.170 1.00 91.25 92 VAL A N 1
ATOM 697 C CA . VAL A 1 92 ? -5.716 0.228 1.678 1.00 91.25 92 VAL A CA 1
ATOM 698 C C . VAL A 1 92 ? -6.240 -0.142 0.296 1.00 91.25 92 VAL A C 1
ATOM 700 O O . VAL A 1 92 ? -5.451 -0.255 -0.639 1.00 91.25 92 VAL A O 1
ATOM 703 N N . ARG A 1 93 ? -7.567 -0.238 0.134 1.00 91.62 93 ARG A N 1
ATOM 704 C CA . ARG A 1 93 ? -8.185 -0.581 -1.152 1.00 91.62 93 ARG A CA 1
ATOM 705 C C . ARG A 1 93 ? -7.821 0.414 -2.255 1.00 91.62 93 ARG A C 1
ATOM 707 O O . ARG A 1 93 ? -7.475 -0.009 -3.352 1.00 91.62 93 ARG A O 1
ATOM 714 N N . GLN A 1 94 ? -7.864 1.713 -1.965 1.00 90.12 94 GLN A N 1
ATOM 715 C CA . GLN A 1 94 ? -7.478 2.761 -2.914 1.00 90.12 94 GLN A CA 1
ATOM 716 C C . GLN A 1 94 ? -6.014 2.630 -3.346 1.00 90.12 94 GLN A C 1
ATOM 718 O O . GLN A 1 94 ? -5.723 2.664 -4.538 1.00 90.12 94 GLN A O 1
ATOM 723 N N . ASN A 1 95 ? -5.095 2.432 -2.397 1.00 88.19 95 ASN A N 1
ATOM 724 C CA . ASN A 1 95 ? -3.681 2.249 -2.718 1.00 88.19 95 ASN A CA 1
ATOM 725 C C . ASN A 1 95 ? -3.422 0.957 -3.498 1.00 88.19 95 ASN A C 1
ATOM 727 O O . ASN A 1 95 ? -2.595 0.960 -4.401 1.00 88.19 95 ASN A O 1
ATOM 731 N N . MET A 1 96 ? -4.1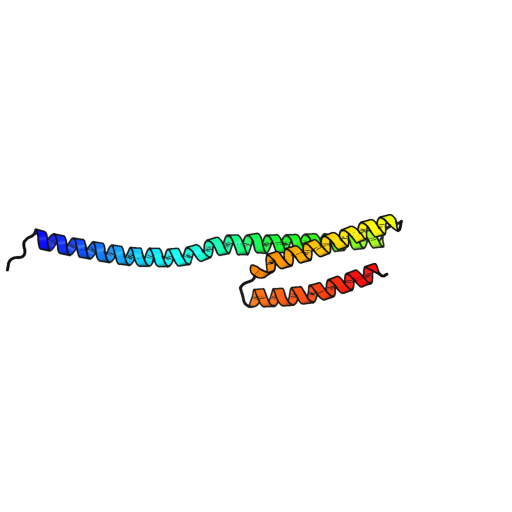52 -0.123 -3.208 1.00 89.62 96 MET A N 1
ATOM 732 C CA . MET A 1 96 ? 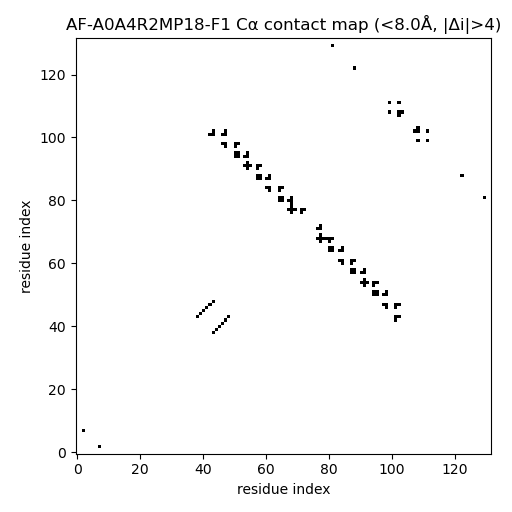-4.105 -1.338 -4.022 1.00 89.62 96 MET A CA 1
ATOM 733 C C . MET A 1 96 ? -4.523 -1.047 -5.468 1.00 89.62 96 MET A C 1
ATOM 735 O O . MET A 1 96 ? -3.796 -1.409 -6.385 1.00 89.62 96 MET A O 1
ATOM 739 N N . GLU A 1 97 ? -5.639 -0.352 -5.694 1.00 89.31 97 GLU A N 1
ATOM 740 C CA . GLU A 1 97 ? -6.092 -0.017 -7.053 1.00 89.31 97 GLU A CA 1
ATOM 741 C C . GLU A 1 97 ? -5.100 0.873 -7.814 1.00 89.31 97 GLU A C 1
ATOM 743 O O . GLU A 1 97 ? -4.876 0.656 -9.002 1.00 89.31 97 GLU A O 1
ATOM 748 N N . LEU A 1 98 ? -4.457 1.825 -7.129 1.00 85.25 98 LEU A N 1
ATOM 749 C CA . LEU A 1 98 ? -3.397 2.654 -7.712 1.00 85.25 98 LEU A CA 1
ATOM 750 C C . LEU A 1 98 ? -2.127 1.846 -8.015 1.00 85.25 98 LEU A C 1
ATOM 752 O O . LEU A 1 98 ? -1.459 2.094 -9.016 1.00 85.25 98 LEU A O 1
ATOM 756 N N . ALA A 1 99 ? -1.804 0.862 -7.174 1.00 85.31 99 ALA A N 1
ATOM 757 C CA . ALA A 1 99 ? -0.638 0.005 -7.343 1.00 85.31 99 ALA A CA 1
ATOM 758 C C . ALA A 1 99 ? -0.833 -1.045 -8.449 1.00 85.31 99 ALA A C 1
ATOM 760 O O . ALA A 1 99 ? 0.105 -1.327 -9.187 1.00 85.31 99 ALA A O 1
ATOM 761 N N . LYS A 1 100 ? -2.042 -1.602 -8.605 1.00 85.69 100 LYS A N 1
ATOM 762 C CA . LYS A 1 100 ? -2.372 -2.691 -9.543 1.00 85.69 100 LYS A CA 1
ATOM 763 C C . LYS A 1 100 ? -1.819 -2.514 -10.967 1.00 85.69 100 LYS A C 1
ATOM 765 O O . LYS A 1 100 ? -1.146 -3.433 -11.439 1.00 85.69 100 LYS A O 1
ATOM 770 N N . PRO A 1 101 ? -2.043 -1.385 -11.675 1.00 84.88 101 PRO A N 1
ATOM 771 C CA . PRO A 1 101 ? -1.536 -1.210 -13.039 1.00 84.88 101 PRO A CA 1
ATOM 772 C C . PRO A 1 101 ? -0.003 -1.127 -13.116 1.00 84.88 101 PRO A C 1
ATOM 774 O O . PRO A 1 101 ? 0.563 -1.307 -14.192 1.00 84.88 101 PRO A O 1
ATOM 777 N N . LEU A 1 102 ? 0.672 -0.885 -11.988 1.00 83.31 102 LEU A N 1
ATOM 778 C CA . LEU A 1 102 ? 2.129 -0.797 -11.889 1.00 83.31 102 LEU A CA 1
ATOM 779 C C . LEU A 1 102 ? 2.788 -2.181 -11.742 1.00 83.31 102 LEU A C 1
ATOM 781 O O . LEU A 1 102 ? 4.005 -2.283 -11.792 1.00 83.31 102 LEU A O 1
ATOM 785 N N . PHE A 1 103 ? 2.029 -3.276 -11.616 1.00 81.44 103 PHE A N 1
ATOM 786 C CA . PHE A 1 103 ? 2.572 -4.642 -11.611 1.00 81.44 103 PHE A CA 1
ATOM 787 C C . PHE A 1 103 ? 2.381 -5.309 -12.985 1.00 81.44 103 PHE A C 1
ATOM 789 O O . PHE A 1 103 ? 1.392 -5.995 -13.239 1.00 81.44 103 PHE A O 1
ATOM 796 N N . THR A 1 104 ? 3.343 -5.120 -13.898 1.00 81.38 104 THR A N 1
ATOM 797 C CA . THR A 1 104 ? 3.244 -5.581 -15.304 1.00 81.38 104 THR A CA 1
ATOM 798 C C . THR A 1 104 ? 3.981 -6.883 -15.621 1.00 81.38 104 THR A C 1
ATOM 800 O O . THR A 1 104 ? 3.842 -7.409 -16.729 1.00 81.38 104 THR A O 1
ATOM 803 N N . THR A 1 105 ? 4.743 -7.447 -14.687 1.00 83.38 105 THR A N 1
ATOM 804 C CA . THR A 1 105 ? 5.338 -8.779 -14.859 1.00 83.38 105 THR A CA 1
ATOM 805 C C . THR A 1 105 ? 4.303 -9.867 -14.574 1.00 83.38 105 THR A C 1
ATOM 807 O O . THR A 1 105 ? 3.317 -9.639 -13.874 1.00 83.38 105 THR A O 1
ATOM 810 N N . GLU A 1 106 ? 4.504 -11.069 -15.114 1.00 79.81 106 GLU A N 1
ATOM 811 C CA . GLU A 1 106 ? 3.634 -12.213 -14.812 1.00 79.81 106 GLU A CA 1
ATOM 812 C C . GLU A 1 106 ? 3.646 -12.552 -13.316 1.00 79.81 106 GLU A C 1
ATOM 814 O O . GLU A 1 106 ? 2.587 -12.686 -12.706 1.00 79.81 106 GLU A O 1
ATOM 819 N N . SER A 1 107 ? 4.834 -12.569 -12.705 1.00 79.06 107 SER A N 1
ATOM 820 C CA . SER A 1 107 ? 4.998 -12.763 -11.262 1.00 79.06 107 SER A CA 1
ATOM 821 C C . SER A 1 107 ? 4.330 -11.659 -10.438 1.00 79.06 107 SER A C 1
ATOM 823 O O . SER A 1 107 ? 3.681 -11.954 -9.440 1.00 79.06 107 SER A O 1
ATOM 825 N N . GLY A 1 108 ? 4.428 -10.397 -10.871 1.00 82.62 108 GLY A N 1
ATOM 826 C CA . GLY A 1 108 ? 3.778 -9.263 -10.215 1.00 82.62 108 GLY A CA 1
ATOM 827 C C . GLY A 1 108 ? 2.255 -9.357 -10.264 1.00 82.62 108 GLY A C 1
ATOM 828 O O . GLY A 1 108 ? 1.596 -9.166 -9.246 1.00 82.62 108 GLY A O 1
ATOM 829 N N . ARG A 1 109 ? 1.685 -9.728 -11.419 1.00 87.62 109 ARG A N 1
ATOM 830 C CA . ARG A 1 109 ? 0.239 -9.971 -11.556 1.00 87.62 109 ARG A CA 1
ATOM 831 C C . ARG A 1 109 ? -0.242 -11.139 -10.694 1.00 87.62 109 ARG A C 1
ATOM 833 O O . ARG A 1 109 ? -1.310 -11.040 -10.088 1.00 87.62 109 ARG A O 1
ATOM 840 N N . ALA A 1 110 ? 0.527 -12.226 -10.631 1.00 87.62 110 ALA A N 1
ATOM 841 C CA . ALA A 1 110 ? 0.209 -13.375 -9.785 1.00 87.62 110 ALA A CA 1
ATOM 842 C C . ALA A 1 110 ? 0.213 -12.990 -8.296 1.00 87.62 110 ALA A C 1
ATOM 844 O O . ALA A 1 110 ? -0.766 -13.251 -7.598 1.00 87.62 110 ALA A O 1
ATOM 845 N N . ALA A 1 111 ? 1.250 -12.279 -7.839 1.00 84.50 111 ALA A N 1
ATOM 846 C CA . ALA A 1 111 ? 1.334 -11.767 -6.472 1.00 84.50 111 ALA A CA 1
ATOM 847 C C . ALA A 1 111 ? 0.176 -10.812 -6.138 1.00 84.50 111 ALA A C 1
ATOM 849 O O . ALA A 1 111 ? -0.395 -10.882 -5.052 1.00 84.50 111 ALA A O 1
ATOM 850 N N . PHE A 1 112 ? -0.223 -9.951 -7.081 1.00 87.88 112 PHE A N 1
ATOM 851 C CA . PHE A 1 112 ? -1.359 -9.052 -6.885 1.00 87.88 112 PHE A CA 1
ATOM 852 C C . PHE A 1 112 ? -2.696 -9.809 -6.799 1.00 87.88 112 PHE A C 1
ATOM 854 O O . PHE A 1 112 ? -3.553 -9.463 -5.992 1.00 87.88 112 PHE A O 1
ATOM 861 N N . SER A 1 113 ? -2.863 -10.875 -7.584 1.00 89.69 113 SER A N 1
ATOM 862 C CA . SER A 1 113 ? -4.058 -11.732 -7.524 1.00 89.69 113 SER A CA 1
ATOM 863 C C . SER A 1 113 ? -4.161 -12.460 -6.178 1.00 89.69 113 SER A C 1
ATOM 865 O O . SER A 1 113 ? -5.240 -12.560 -5.595 1.00 89.69 113 SER A O 1
ATOM 867 N N . GLU A 1 114 ? -3.030 -12.934 -5.647 1.00 89.00 114 GLU A N 1
ATOM 868 C CA . GLU A 1 114 ? -2.970 -13.511 -4.303 1.00 89.00 114 GLU A CA 1
ATOM 869 C C . GLU A 1 114 ? -3.284 -12.467 -3.223 1.00 89.00 114 GLU A C 1
ATOM 871 O O . GLU A 1 114 ? -4.065 -12.744 -2.309 1.00 89.00 114 GLU A O 1
ATOM 876 N N . LEU A 1 115 ? -2.740 -11.253 -3.354 1.00 89.94 115 LEU A N 1
ATOM 877 C CA . LEU A 1 115 ? -3.042 -10.136 -2.464 1.00 89.94 115 LEU A CA 1
ATOM 878 C C . LEU A 1 115 ? -4.543 -9.814 -2.442 1.00 89.94 115 LEU A C 1
ATOM 880 O O . LEU A 1 115 ? -5.090 -9.617 -1.362 1.00 89.94 115 LEU A O 1
ATOM 884 N N . GLU A 1 116 ? -5.224 -9.780 -3.592 1.00 89.06 116 GLU A N 1
ATOM 885 C CA . GLU A 1 116 ? -6.673 -9.527 -3.658 1.00 89.06 116 GLU A CA 1
ATOM 886 C C . GLU A 1 116 ? -7.483 -10.593 -2.906 1.00 89.06 116 GLU A C 1
ATOM 888 O O . GLU A 1 116 ? -8.414 -10.256 -2.168 1.00 89.06 116 GLU A O 1
ATOM 893 N N . ARG A 1 117 ? -7.098 -11.869 -3.027 1.00 88.31 117 ARG A N 1
ATOM 894 C CA . ARG A 1 117 ? -7.722 -12.961 -2.268 1.00 88.31 117 ARG A CA 1
ATOM 895 C C . ARG A 1 117 ? -7.501 -12.789 -0.763 1.00 88.31 117 ARG A C 1
ATOM 897 O O . ARG A 1 117 ? -8.467 -12.772 -0.002 1.00 88.31 117 ARG A O 1
ATOM 904 N N . ASN A 1 118 ? -6.248 -12.601 -0.349 1.00 89.75 118 ASN A N 1
ATOM 905 C CA . ASN A 1 118 ? -5.883 -12.441 1.061 1.00 89.75 118 ASN A CA 1
ATOM 906 C C . ASN A 1 118 ? -6.538 -11.190 1.671 1.00 89.75 118 ASN A C 1
ATOM 908 O O . ASN A 1 118 ? -6.927 -11.188 2.838 1.00 89.75 118 ASN A O 1
ATOM 912 N N . TRP A 1 119 ? -6.703 -10.128 0.879 1.00 91.75 119 TRP A N 1
ATOM 913 C CA . TRP A 1 119 ? -7.402 -8.913 1.284 1.00 91.75 119 TRP A CA 1
ATOM 914 C C . TRP A 1 119 ? -8.882 -9.171 1.577 1.00 91.75 119 TRP A C 1
ATOM 916 O O . TRP A 1 119 ? -9.386 -8.724 2.605 1.00 91.75 119 TRP A O 1
ATOM 926 N N . SER A 1 120 ? -9.576 -9.926 0.721 1.00 89.62 120 SER A N 1
ATOM 927 C CA . SER A 1 120 ? -10.975 -10.300 0.963 1.00 89.62 120 SER A CA 1
ATOM 928 C C . SER A 1 120 ? -11.136 -11.120 2.247 1.00 89.62 120 SER A C 1
ATOM 930 O O . SER A 1 120 ? -12.069 -10.884 3.016 1.00 89.62 120 SER A O 1
ATOM 932 N N . GLU A 1 121 ? -10.230 -12.068 2.499 1.00 91.00 121 GLU A N 1
ATOM 933 C CA . GLU A 1 121 ? -10.220 -12.866 3.732 1.00 91.00 121 GLU A CA 1
ATOM 934 C C . GLU A 1 121 ? -9.956 -11.996 4.968 1.00 91.00 121 GLU A C 1
ATOM 936 O O . GLU A 1 121 ? -10.626 -12.140 5.994 1.00 91.00 121 GLU A O 1
ATOM 941 N N . TYR A 1 122 ? -9.022 -11.049 4.854 1.00 91.81 122 TYR A N 1
ATOM 942 C CA . TYR A 1 122 ? -8.702 -10.097 5.909 1.00 91.81 122 TYR A CA 1
ATOM 943 C C . TYR A 1 122 ? -9.897 -9.211 6.273 1.00 91.81 122 TYR A C 1
ATOM 945 O O . TYR A 1 122 ? -10.235 -9.106 7.451 1.00 91.81 122 TYR A O 1
ATOM 953 N N . VAL A 1 123 ? -10.571 -8.612 5.285 1.00 93.31 123 VAL A N 1
ATOM 954 C CA . VAL A 1 123 ? -11.763 -7.776 5.519 1.00 93.31 123 VAL A CA 1
ATOM 955 C C . VAL A 1 123 ? -12.852 -8.583 6.225 1.00 93.31 123 VAL A C 1
ATOM 957 O O . VAL A 1 123 ? -13.382 -8.137 7.240 1.00 93.31 123 VAL A O 1
ATOM 960 N N . ALA A 1 124 ? -13.108 -9.815 5.777 1.00 93.19 124 ALA A N 1
ATOM 961 C CA . ALA A 1 124 ? -14.079 -10.691 6.427 1.00 93.19 124 ALA A CA 1
ATOM 962 C C . ALA A 1 124 ? -13.702 -11.026 7.884 1.00 93.19 124 ALA A C 1
ATOM 964 O O . ALA A 1 124 ? -14.578 -11.136 8.744 1.00 93.19 124 ALA A O 1
ATOM 965 N N . ALA A 1 125 ? -12.411 -11.193 8.190 1.00 90.75 125 ALA A N 1
ATOM 966 C CA . ALA A 1 125 ? -11.943 -11.404 9.559 1.00 90.75 125 ALA A CA 1
ATOM 967 C C . ALA A 1 125 ? -12.124 -10.151 10.433 1.00 90.75 125 ALA A C 1
ATOM 969 O O . ALA A 1 125 ? -12.549 -10.257 11.585 1.00 90.75 125 ALA A O 1
ATOM 970 N N . VAL A 1 126 ? -11.853 -8.969 9.878 1.00 91.38 126 VAL A N 1
ATOM 971 C CA . VAL A 1 126 ? -12.085 -7.684 10.549 1.00 91.38 126 VAL A CA 1
ATOM 972 C C . VAL A 1 126 ? -13.573 -7.481 10.847 1.00 91.38 126 VAL A C 1
ATOM 974 O O . VAL A 1 126 ? -13.919 -7.095 11.961 1.00 91.38 126 VAL A O 1
ATOM 977 N N . ASP A 1 127 ? -14.461 -7.810 9.912 1.00 92.94 127 ASP A N 1
ATOM 978 C CA . ASP A 1 127 ? -15.912 -7.708 10.110 1.00 92.94 127 ASP A CA 1
ATOM 979 C C . ASP A 1 127 ? -16.432 -8.648 11.201 1.00 92.94 127 ASP A C 1
ATOM 981 O O . ASP A 1 127 ? -17.269 -8.249 12.012 1.00 92.94 127 ASP A O 1
ATOM 985 N N . LYS A 1 128 ? -15.867 -9.855 11.321 1.00 90.31 128 LYS 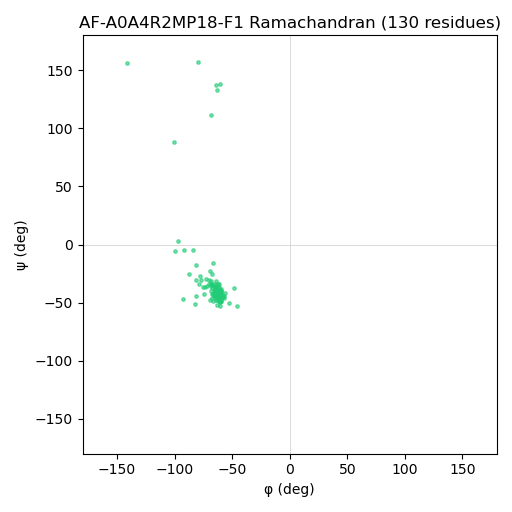A N 1
ATOM 986 C CA . LYS A 1 128 ? -16.172 -10.752 12.448 1.00 90.31 128 LYS A CA 1
ATOM 987 C C . LYS A 1 128 ? -15.770 -10.146 13.795 1.00 90.31 128 LYS A C 1
ATOM 989 O O . LYS A 1 128 ? -16.549 -10.221 14.738 1.00 90.31 128 LYS A O 1
ATOM 994 N N . LEU A 1 129 ? -14.594 -9.521 13.879 1.00 86.50 129 LEU A N 1
ATOM 995 C CA . LEU A 1 129 ? -14.112 -8.857 15.102 1.00 86.50 129 LEU A CA 1
ATOM 996 C C . LEU A 1 129 ? -14.931 -7.614 15.475 1.00 86.50 129 LEU A C 1
ATOM 998 O O . LEU A 1 129 ? -14.965 -7.211 16.632 1.00 86.50 129 LEU A O 1
ATOM 1002 N N . ARG A 1 130 ? -15.581 -6.977 14.500 1.00 83.75 130 ARG A N 1
ATOM 1003 C CA . ARG A 1 130 ? -16.478 -5.836 14.738 1.00 83.75 130 ARG A CA 1
ATOM 1004 C C . ARG A 1 130 ? -17.832 -6.261 15.291 1.00 83.75 130 ARG A C 1
ATOM 1006 O O . ARG A 1 130 ? -18.465 -5.478 16.001 1.00 83.75 130 ARG A O 1
ATOM 1013 N N . ALA A 1 131 ? -18.274 -7.461 14.923 1.00 81.00 131 ALA A N 1
ATOM 1014 C CA . ALA A 1 131 ? -19.535 -8.043 15.361 1.00 81.00 131 ALA A CA 1
ATOM 1015 C C . ALA A 1 131 ? -19.454 -8.696 16.753 1.00 81.00 131 ALA A C 1
ATOM 1017 O O . ALA A 1 131 ? -20.500 -8.922 17.358 1.00 81.00 131 ALA A O 1
ATOM 1018 N N . SER A 1 132 ? -18.244 -8.994 17.248 1.00 69.19 132 SER A N 1
ATOM 1019 C CA . SER A 1 132 ? -17.991 -9.417 18.636 1.00 69.19 132 SER A CA 1
ATOM 1020 C C . SER A 1 132 ? -17.968 -8.245 19.611 1.00 69.19 132 SER A C 1
ATOM 1022 O O . SER A 1 132 ? -18.436 -8.455 20.747 1.00 69.19 132 SER A O 1
#

pLDDT: mean 82.74, std 13.58, range [45.97, 96.0]

Sequence (132 aa):
MKMKLATKLLSGFISICALGALVSAVGIRNMATMHESTDRMYSFDLLGLSHTKEANINLLYISRELRNALLASSEEQRGAALQKVDANLTRVRQNMELAKPLFTTESGRAAFSELERNWSEYVAAVDKLRAS

Solvent-accessible surface area (backbone atoms only — not comparable to full-atom values): 6912 Å² total; per-residue (Å²): 132,86,75,54,70,66,60,59,53,50,53,53,51,52,52,53,51,52,51,50,50,52,53,48,52,50,49,52,53,53,49,58,60,48,56,58,55,55,56,44,47,53,54,34,58,49,49,26,46,46,26,51,50,53,22,50,53,26,51,54,48,30,58,50,25,51,52,46,30,75,68,40,93,42,70,67,52,22,51,57,23,48,53,50,26,54,54,24,53,51,48,25,52,52,24,46,64,68,23,52,82,48,38,80,49,71,68,42,42,51,53,50,54,51,48,55,53,54,48,55,53,49,53,54,53,52,52,53,64,71,73,104